Protein AF-A0A6L3X303-F1 (afdb_monomer)

Radius of gyration: 15.27 Å; Cα contacts (8 Å, |Δi|>4): 309; chains: 1; bounding box: 36×30×37 Å

Organism: NCBI:txid158836

Sequence (156 aa):
VLGAGEGWAKSILFNSRVRDEFETFFHRPQTLALGVCNGCQMMSNLRELIPGSEAWPRFVRNQSDRFEARFSLVEVTQSPSLLLQGMVGSQMPIAVSHGEGQVEVRDAAHLAQLESKGLVALRFVDNFGKVTETYPANPNGSANGITAVTSESGRV

Secondary structure (DSSP, 8-state):
--STTHHHHHHHHTSHHHHHHHHHHHHSTT------THHHHHHHHTGGGSTT-TTPPEEE--TTSS-EEEEEEEEEPP-S-GGGTTTTT-EEEEEEEESS-EEE-SSHHHHHHHHHTT-EEEEEB-TTS-B--STTTSSS--GGGEEEE--TTS--

InterPro domains:
  IPR029062 Class I glutamine amidotransferase-like [G3DSA:3.40.50.880] (1-156)
  IPR029062 Class I glutamine amidotransferase-like [SSF52317] (1-156)

Foldseek 3Di:
DCFQLQVVLVVQVVDVVSVVVLLVQQPPPQAADDADASRLQNVLSNLVSHAQCPLAFHFAFFPVQDWDFDFAKKAFDDALAPVCPPRHGDIDTDTDTGGGQATDDPDPVSVVVQVVLRFQTMFQDDPVRHGDLDPPNLPRSHPSRGRDGAGSNNRD

Mean predicted aligned error: 2.28 Å

pLDDT: mean 97.67, std 4.32, range [53.12, 98.94]

Solvent-accessible surface area (backbone atoms only — not comparable to full-atom values): 8303 Å² total; per-residue (Å²): 131,85,53,74,24,40,64,61,26,48,56,34,64,75,32,63,75,54,30,52,52,50,30,53,49,54,67,41,95,81,54,72,56,86,54,62,73,59,41,33,32,17,49,49,65,39,32,93,44,36,75,55,29,86,60,63,50,46,53,36,66,12,72,76,79,45,72,42,79,45,78,33,38,30,34,31,40,72,43,53,35,62,90,51,65,94,41,58,75,43,72,52,72,43,86,41,77,47,44,48,59,10,50,44,62,95,45,72,67,47,47,51,49,28,56,73,68,33,27,48,34,30,27,18,16,36,98,86,73,43,74,26,55,54,76,69,39,17,69,24,54,12,65,85,8,43,76,37,68,34,19,70,83,6,42,60

Structure (mmCIF, N/CA/C/O backbone):
data_AF-A0A6L3X303-F1
#
_entry.id   AF-A0A6L3X303-F1
#
loop_
_atom_site.group_PDB
_atom_site.id
_atom_site.type_symbol
_atom_site.label_atom_id
_atom_site.label_alt_id
_atom_site.label_comp_id
_atom_site.label_asym_id
_atom_site.label_entity_id
_atom_site.label_seq_id
_atom_site.pdbx_PDB_ins_code
_atom_site.Cartn_x
_atom_site.Cartn_y
_atom_site.Cartn_z
_atom_site.occupancy
_atom_site.B_iso_or_equiv
_atom_site.auth_seq_id
_atom_site.auth_comp_id
_atom_site.auth_asym_id
_atom_site.auth_atom_id
_atom_site.pdbx_PDB_model_num
ATOM 1 N N . VAL A 1 1 ? 21.715 4.803 6.802 1.00 53.12 1 VAL A N 1
ATOM 2 C CA . VAL A 1 1 ? 21.079 3.886 5.822 1.00 53.12 1 VAL A CA 1
ATOM 3 C C . VAL A 1 1 ? 20.329 4.747 4.813 1.00 53.12 1 VAL A C 1
ATOM 5 O O . VAL A 1 1 ? 19.823 5.780 5.225 1.00 53.12 1 VAL A O 1
ATOM 8 N N . LEU A 1 2 ? 20.313 4.392 3.525 1.00 78.19 2 LEU A N 1
ATOM 9 C CA . LEU A 1 2 ? 19.780 5.217 2.420 1.00 78.19 2 LEU A CA 1
ATOM 10 C C . LEU A 1 2 ? 18.234 5.202 2.308 1.00 78.19 2 LEU A C 1
ATOM 12 O O . LEU A 1 2 ? 17.714 5.323 1.208 1.00 78.19 2 LEU A O 1
ATOM 16 N N . GLY A 1 3 ? 17.511 5.013 3.417 1.00 82.00 3 GLY A N 1
ATOM 17 C CA . GLY A 1 3 ? 16.073 4.707 3.430 1.00 82.00 3 GLY A CA 1
ATOM 18 C C . GLY A 1 3 ? 15.786 3.204 3.319 1.00 82.00 3 GLY A C 1
ATOM 19 O O . GLY A 1 3 ? 16.518 2.456 2.658 1.00 82.00 3 GLY A O 1
ATOM 20 N N . ALA A 1 4 ? 14.757 2.729 4.016 1.00 86.44 4 ALA A N 1
ATOM 21 C CA . ALA A 1 4 ? 14.388 1.323 4.041 1.00 86.44 4 ALA A CA 1
ATOM 22 C C . ALA A 1 4 ? 13.829 0.873 2.679 1.00 86.44 4 ALA A C 1
ATOM 24 O O . ALA A 1 4 ? 13.025 1.552 2.048 1.00 86.44 4 ALA A O 1
ATOM 25 N N . GLY A 1 5 ? 14.317 -0.265 2.178 1.00 93.19 5 GLY A N 1
ATOM 26 C CA . GLY A 1 5 ? 13.945 -0.804 0.863 1.00 93.19 5 GLY A CA 1
ATOM 27 C C . GLY A 1 5 ? 14.607 -0.098 -0.331 1.00 93.19 5 GLY A C 1
ATOM 28 O O . GLY A 1 5 ? 14.764 -0.724 -1.376 1.00 93.19 5 GLY A O 1
ATOM 29 N N . GLU A 1 6 ? 15.083 1.145 -0.183 1.00 92.75 6 GLU A N 1
ATOM 30 C CA . GLU A 1 6 ? 15.666 1.915 -1.293 1.00 92.75 6 GLU A CA 1
ATOM 31 C C . GLU A 1 6 ? 16.930 1.273 -1.870 1.00 92.75 6 GLU A C 1
ATOM 33 O O . GLU A 1 6 ? 17.069 1.178 -3.085 1.00 92.75 6 GLU A O 1
ATOM 38 N N . GLY A 1 7 ? 17.855 0.815 -1.020 1.00 95.06 7 GLY A N 1
ATOM 39 C CA . GLY A 1 7 ? 19.091 0.175 -1.486 1.00 95.06 7 GLY A CA 1
ATOM 40 C C . GLY A 1 7 ? 18.833 -1.119 -2.266 1.00 95.06 7 GLY A C 1
ATOM 41 O O . GLY A 1 7 ? 19.526 -1.397 -3.241 1.00 95.06 7 GLY A O 1
ATOM 42 N N . TRP A 1 8 ? 17.807 -1.876 -1.868 1.00 97.44 8 TRP A N 1
ATOM 43 C CA . TRP A 1 8 ? 17.388 -3.095 -2.561 1.00 97.44 8 TRP A CA 1
ATOM 44 C C . TRP A 1 8 ? 16.700 -2.766 -3.891 1.00 97.44 8 TRP A C 1
ATOM 46 O O . TRP A 1 8 ? 17.072 -3.309 -4.926 1.00 97.44 8 TRP A O 1
ATOM 56 N N . ALA A 1 9 ? 15.759 -1.823 -3.903 1.00 97.06 9 ALA A N 1
ATOM 57 C CA . ALA A 1 9 ? 15.100 -1.410 -5.139 1.00 97.06 9 ALA A CA 1
ATOM 58 C C . ALA A 1 9 ? 16.100 -0.817 -6.144 1.00 97.06 9 ALA A C 1
ATOM 60 O O . ALA A 1 9 ? 16.141 -1.220 -7.301 1.00 97.06 9 ALA A O 1
ATOM 61 N N . LYS A 1 10 ? 16.977 0.090 -5.702 1.00 96.25 10 LYS A N 1
ATOM 62 C CA . LYS A 1 10 ? 17.968 0.734 -6.574 1.00 96.25 10 LYS A CA 1
ATOM 63 C C . LYS A 1 10 ? 19.001 -0.250 -7.120 1.00 96.25 10 LYS A C 1
ATOM 65 O O . LYS A 1 10 ? 19.444 -0.067 -8.248 1.00 96.25 10 LYS A O 1
ATOM 70 N N . SER A 1 11 ? 19.369 -1.300 -6.379 1.00 97.75 11 SER A N 1
ATOM 71 C CA . SER A 1 11 ? 20.274 -2.327 -6.915 1.00 97.75 11 SER A CA 1
ATOM 72 C C . SER A 1 11 ? 19.633 -3.136 -8.047 1.00 97.75 11 SER A C 1
ATOM 74 O O . SER A 1 11 ? 20.330 -3.480 -9.001 1.00 97.75 11 SER A O 1
ATOM 76 N N . ILE A 1 12 ? 18.315 -3.367 -7.986 1.00 98.12 12 ILE A N 1
ATOM 77 C CA . ILE A 1 12 ? 17.526 -3.934 -9.091 1.00 98.12 12 ILE A CA 1
ATOM 78 C C . ILE A 1 12 ? 17.490 -2.945 -10.260 1.00 98.12 12 ILE A C 1
ATOM 80 O O . ILE A 1 12 ? 17.896 -3.297 -11.362 1.00 98.12 12 ILE A O 1
ATOM 84 N N . LEU A 1 13 ? 17.081 -1.696 -10.017 1.00 97.31 13 LEU A N 1
ATOM 85 C CA . LEU A 1 13 ? 16.902 -0.682 -11.065 1.00 97.31 13 LEU A CA 1
ATOM 86 C C . LEU A 1 13 ? 18.197 -0.337 -11.813 1.00 97.31 13 LEU A C 1
ATOM 88 O O . LEU A 1 13 ? 18.166 -0.085 -13.016 1.00 97.31 13 LEU A O 1
ATOM 92 N N . PHE A 1 14 ? 19.337 -0.320 -11.118 1.00 98.00 14 PHE A N 1
ATOM 93 C CA . PHE A 1 14 ? 20.635 0.033 -11.702 1.00 98.00 14 PHE A CA 1
ATOM 94 C C . PHE A 1 14 ? 21.363 -1.150 -12.349 1.00 98.00 14 PHE A C 1
ATOM 96 O O . PHE A 1 14 ? 22.415 -0.959 -12.960 1.0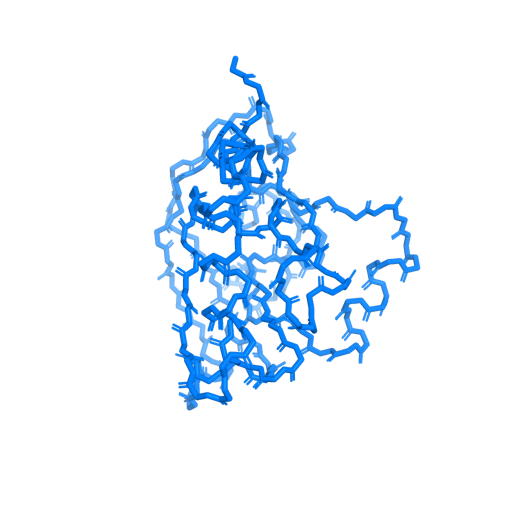0 98.00 14 PHE A O 1
ATOM 103 N N . ASN A 1 15 ? 20.815 -2.363 -12.260 1.00 98.50 15 ASN A N 1
ATOM 104 C CA . ASN A 1 15 ? 21.296 -3.516 -13.008 1.00 98.50 15 ASN A CA 1
ATOM 105 C C . ASN A 1 15 ? 20.285 -3.858 -14.104 1.00 98.50 15 ASN A C 1
ATOM 107 O O . ASN A 1 15 ? 19.284 -4.507 -13.823 1.00 98.50 15 ASN A O 1
ATOM 111 N N . SER A 1 16 ? 20.554 -3.454 -15.350 1.00 98.19 16 SER A N 1
ATOM 112 C CA . SER A 1 16 ? 19.603 -3.610 -16.464 1.00 98.19 16 SER A CA 1
ATOM 113 C C . SER A 1 16 ? 19.076 -5.038 -16.613 1.00 98.19 16 SER A C 1
ATOM 115 O O . SER A 1 16 ? 17.874 -5.234 -16.712 1.00 98.19 16 SER A O 1
ATOM 117 N N . ARG A 1 17 ? 19.945 -6.052 -16.512 1.00 98.69 17 ARG A N 1
ATOM 118 C CA . ARG A 1 17 ? 19.527 -7.458 -16.607 1.00 98.69 17 ARG A CA 1
ATOM 119 C C . ARG A 1 17 ? 18.512 -7.841 -15.528 1.00 98.69 17 ARG A C 1
ATOM 121 O O . ARG A 1 17 ? 17.564 -8.558 -15.819 1.00 98.69 17 ARG A O 1
ATOM 128 N N . VAL A 1 18 ? 18.733 -7.406 -14.288 1.00 98.62 18 VAL A N 1
ATOM 129 C CA . VAL A 1 18 ? 17.832 -7.723 -13.168 1.00 98.62 18 VAL A CA 1
ATOM 130 C C . VAL A 1 18 ? 16.564 -6.878 -13.253 1.00 98.62 18 VAL A C 1
ATOM 132 O O . VAL A 1 18 ? 15.474 -7.405 -13.065 1.00 98.62 18 VAL A O 1
ATOM 135 N N . ARG A 1 19 ? 16.679 -5.593 -13.596 1.00 98.62 19 ARG A N 1
ATOM 136 C CA . ARG A 1 19 ? 15.534 -4.720 -13.867 1.00 98.62 19 ARG A CA 1
ATOM 137 C C . ARG A 1 19 ? 14.582 -5.354 -14.886 1.00 98.62 19 ARG A C 1
ATOM 139 O O . ARG A 1 19 ? 13.400 -5.494 -14.580 1.00 98.62 19 ARG A O 1
ATOM 146 N N . ASP A 1 20 ? 15.100 -5.779 -16.037 1.00 98.69 20 ASP A N 1
ATOM 147 C CA . ASP A 1 20 ? 14.309 -6.368 -17.124 1.00 98.69 20 ASP A CA 1
ATOM 148 C C . ASP A 1 20 ? 13.615 -7.669 -16.682 1.00 98.69 20 ASP A C 1
ATOM 150 O O . ASP A 1 20 ? 12.488 -7.954 -17.090 1.00 98.69 20 ASP A O 1
ATOM 154 N N . GLU A 1 21 ? 14.258 -8.457 -15.813 1.00 98.81 21 GLU A N 1
ATOM 155 C CA . GLU A 1 21 ? 13.688 -9.683 -15.246 1.00 98.81 21 GLU A CA 1
ATOM 156 C C . GLU A 1 21 ? 12.478 -9.386 -14.343 1.00 98.81 21 GLU A C 1
ATOM 158 O O . GLU A 1 21 ? 11.432 -10.030 -14.478 1.00 98.81 21 GLU A O 1
ATOM 163 N N . PHE A 1 22 ? 12.580 -8.375 -13.472 1.00 98.75 22 PHE A N 1
ATOM 164 C CA . PHE A 1 22 ? 11.470 -7.937 -12.618 1.00 98.75 22 PHE A CA 1
ATOM 165 C C . PHE A 1 22 ? 10.334 -7.305 -13.430 1.00 98.75 22 PHE A C 1
ATOM 167 O O . PHE A 1 22 ? 9.175 -7.670 -13.232 1.00 98.75 22 PHE A O 1
ATOM 174 N N . GLU A 1 23 ? 10.647 -6.413 -14.372 1.00 98.69 23 GLU A N 1
ATOM 175 C CA . GLU A 1 23 ? 9.654 -5.794 -15.262 1.00 98.69 23 GLU A CA 1
ATOM 176 C C . GLU A 1 23 ? 8.898 -6.869 -16.058 1.00 98.69 23 GLU A C 1
ATOM 178 O O . GLU A 1 23 ? 7.668 -6.938 -16.024 1.00 98.69 23 GLU A O 1
ATOM 183 N N . THR A 1 24 ? 9.621 -7.820 -16.659 1.00 98.81 24 THR A N 1
ATOM 184 C CA . THR A 1 24 ? 9.013 -8.964 -17.355 1.00 98.81 24 THR A CA 1
ATOM 185 C C . THR A 1 24 ? 8.113 -9.777 -16.423 1.00 98.81 24 THR A C 1
ATOM 187 O O . THR A 1 24 ? 7.014 -10.181 -16.812 1.00 98.81 24 THR A O 1
ATOM 190 N N . PHE A 1 25 ? 8.541 -10.025 -15.181 1.00 98.81 25 PHE A N 1
ATOM 191 C CA . PHE A 1 25 ? 7.743 -10.762 -14.206 1.00 98.81 25 PHE A CA 1
ATOM 192 C C . PHE A 1 25 ? 6.423 -10.052 -13.869 1.00 98.81 25 PHE A C 1
ATOM 194 O O . PHE A 1 25 ? 5.375 -10.704 -13.885 1.00 98.81 25 PHE A O 1
ATOM 201 N N . PHE A 1 26 ? 6.443 -8.744 -13.602 1.00 98.69 26 PHE A N 1
ATOM 202 C CA . PHE A 1 26 ? 5.239 -7.979 -13.252 1.00 98.69 26 PHE A CA 1
ATOM 203 C C . PHE A 1 26 ? 4.284 -7.791 -14.442 1.00 98.69 26 PHE A C 1
ATOM 205 O O . PHE A 1 26 ? 3.062 -7.778 -14.265 1.00 98.69 26 PHE A O 1
ATOM 212 N N . HIS A 1 27 ? 4.819 -7.724 -15.664 1.00 98.62 27 HIS A N 1
ATOM 213 C CA . HIS A 1 27 ? 4.026 -7.579 -16.888 1.00 98.62 27 HIS A CA 1
ATOM 214 C C . HIS A 1 27 ? 3.383 -8.886 -17.382 1.00 98.62 27 HIS A C 1
ATOM 216 O O . HIS A 1 27 ? 2.472 -8.846 -18.213 1.00 98.62 27 HIS A O 1
ATOM 222 N N . ARG A 1 28 ? 3.792 -10.057 -16.874 1.00 98.69 28 ARG A N 1
ATOM 223 C CA . ARG A 1 28 ? 3.109 -11.325 -17.187 1.00 98.69 28 ARG A CA 1
ATOM 224 C C . ARG A 1 28 ? 1.653 -11.278 -16.704 1.00 98.69 28 ARG A C 1
ATOM 226 O O . ARG A 1 28 ? 1.396 -10.773 -15.618 1.00 98.69 28 ARG A O 1
ATOM 233 N N . PRO A 1 29 ? 0.692 -11.860 -17.443 1.00 97.44 29 PRO A N 1
ATOM 234 C CA . PRO A 1 29 ? -0.737 -11.639 -17.193 1.00 97.44 29 PRO A CA 1
ATOM 235 C C . PRO A 1 29 ? -1.294 -12.325 -15.935 1.00 97.44 29 PRO A C 1
ATOM 237 O O . PRO A 1 29 ? -2.383 -11.977 -15.497 1.00 97.44 29 PRO A O 1
ATOM 240 N N . GLN A 1 30 ? -0.587 -13.313 -15.377 1.00 97.62 30 GLN A N 1
ATOM 241 C CA . GLN A 1 30 ? -1.097 -14.189 -14.306 1.00 97.62 30 GLN A CA 1
ATOM 242 C C . GLN A 1 30 ? -0.123 -14.349 -13.129 1.00 97.62 30 GLN A C 1
ATOM 244 O O . GLN A 1 30 ? -0.324 -15.195 -12.261 1.00 97.62 30 GLN A O 1
ATOM 249 N N . THR A 1 31 ? 0.972 -13.588 -13.105 1.00 98.62 31 THR A N 1
ATOM 250 C CA . THR A 1 31 ? 1.883 -13.578 -11.955 1.00 98.62 31 THR A CA 1
ATOM 251 C C . THR A 1 31 ? 1.229 -12.873 -10.777 1.00 98.62 31 THR A C 1
ATOM 253 O O . THR A 1 31 ? 0.506 -11.895 -10.971 1.00 98.62 31 THR A O 1
ATOM 256 N N . LEU A 1 32 ? 1.505 -13.385 -9.577 1.00 98.75 32 LEU A N 1
ATOM 257 C CA . LEU A 1 32 ? 1.134 -12.784 -8.300 1.00 98.75 32 LEU A CA 1
ATOM 258 C C . LEU A 1 32 ? 2.403 -12.405 -7.536 1.00 98.75 32 LEU A C 1
ATOM 260 O O . LEU A 1 32 ? 3.397 -13.135 -7.595 1.00 98.75 32 LEU A O 1
ATOM 264 N N . ALA A 1 33 ? 2.360 -11.295 -6.806 1.00 98.75 33 ALA A N 1
ATOM 265 C CA . ALA A 1 33 ? 3.443 -10.865 -5.930 1.00 98.75 33 ALA A CA 1
ATOM 266 C C . ALA A 1 33 ? 2.902 -10.296 -4.618 1.00 98.75 33 ALA A C 1
ATOM 268 O O . ALA A 1 33 ? 1.771 -9.832 -4.550 1.00 98.75 33 ALA A O 1
ATOM 269 N N . LEU A 1 34 ? 3.731 -10.342 -3.577 1.00 98.81 34 LEU A N 1
ATOM 270 C CA . LEU A 1 34 ? 3.423 -9.793 -2.262 1.00 98.81 34 LEU A CA 1
ATOM 271 C C . LEU A 1 34 ? 4.686 -9.173 -1.663 1.00 98.81 34 LEU A C 1
ATOM 273 O O . LEU A 1 34 ? 5.704 -9.849 -1.511 1.00 98.81 34 LEU A O 1
ATOM 277 N N . GLY A 1 35 ? 4.599 -7.903 -1.274 1.00 98.38 35 GLY A N 1
ATOM 278 C CA . GLY A 1 35 ? 5.633 -7.209 -0.513 1.00 98.38 35 GLY A CA 1
ATOM 279 C C . GLY A 1 35 ? 5.203 -7.020 0.937 1.00 98.38 35 GLY A C 1
ATOM 280 O O . GLY A 1 35 ? 4.210 -6.353 1.200 1.00 98.38 35 GLY A O 1
ATOM 281 N N . VAL A 1 36 ? 5.964 -7.557 1.895 1.00 98.25 36 VAL A N 1
ATOM 282 C CA . VAL A 1 36 ? 5.683 -7.400 3.336 1.00 98.25 36 VAL A CA 1
ATOM 283 C C . VAL A 1 36 ? 6.794 -6.599 4.005 1.00 98.25 36 VAL A C 1
ATOM 285 O O . VAL A 1 36 ? 7.971 -6.908 3.823 1.00 98.25 36 VAL A O 1
ATOM 288 N N . CYS A 1 37 ? 6.431 -5.582 4.796 1.00 95.75 37 CYS A N 1
ATOM 289 C CA . CYS A 1 37 ? 7.362 -4.719 5.534 1.00 95.75 37 CYS A CA 1
ATOM 290 C C . CYS A 1 37 ? 8.483 -4.166 4.629 1.00 95.75 37 CYS A C 1
ATOM 292 O O . CYS A 1 37 ? 8.215 -3.316 3.781 1.00 95.75 37 CYS A O 1
ATOM 294 N N . ASN A 1 38 ? 9.714 -4.680 4.725 1.00 96.56 38 ASN A N 1
ATOM 295 C CA . ASN A 1 38 ? 10.809 -4.240 3.859 1.00 96.56 38 ASN A CA 1
ATOM 296 C C . ASN A 1 38 ? 10.596 -4.578 2.376 1.00 96.56 38 ASN A C 1
ATOM 298 O O . ASN A 1 38 ? 11.000 -3.807 1.509 1.00 96.56 38 ASN A O 1
ATOM 302 N N . GLY A 1 39 ? 9.887 -5.672 2.081 1.00 97.56 39 GLY A N 1
ATOM 303 C CA . GLY A 1 39 ? 9.452 -5.993 0.722 1.00 97.56 39 GLY A CA 1
ATOM 304 C C . GLY A 1 39 ? 8.427 -4.992 0.184 1.00 97.56 39 GLY A C 1
ATOM 305 O O . GLY A 1 39 ? 8.514 -4.610 -0.977 1.00 97.56 39 GLY A O 1
ATOM 306 N N . CYS A 1 40 ? 7.514 -4.499 1.030 1.00 97.38 40 CYS A N 1
ATOM 307 C CA . CYS A 1 40 ? 6.563 -3.443 0.657 1.00 97.38 40 CYS A CA 1
ATOM 308 C C . CYS A 1 40 ? 7.305 -2.142 0.310 1.00 97.38 40 CYS A C 1
ATOM 310 O O . CYS A 1 40 ? 7.099 -1.559 -0.752 1.00 97.38 40 CYS A O 1
ATOM 312 N N . GLN A 1 41 ? 8.257 -1.744 1.159 1.00 97.50 41 GLN A N 1
ATOM 313 C CA . GLN A 1 41 ? 9.103 -0.571 0.923 1.00 97.50 41 GLN A CA 1
ATOM 314 C C . GLN A 1 41 ? 9.910 -0.707 -0.375 1.00 97.50 41 GLN A C 1
ATOM 316 O O . GLN A 1 41 ? 9.931 0.212 -1.193 1.00 97.50 41 GLN A O 1
ATOM 321 N N . MET A 1 42 ? 10.542 -1.860 -0.605 1.00 98.38 42 MET A N 1
ATOM 322 C CA . MET A 1 42 ? 11.277 -2.133 -1.840 1.00 98.38 42 MET A CA 1
ATOM 323 C C . MET A 1 42 ? 10.361 -2.039 -3.068 1.00 98.38 42 MET A C 1
ATOM 325 O O . MET A 1 42 ? 10.678 -1.302 -3.998 1.00 98.38 42 MET A O 1
ATOM 329 N N . MET A 1 43 ? 9.193 -2.687 -3.050 1.00 98.38 43 MET A N 1
ATOM 330 C CA . MET A 1 43 ? 8.262 -2.671 -4.183 1.00 98.38 43 MET A CA 1
ATOM 331 C C . MET A 1 43 ? 7.668 -1.283 -4.439 1.00 98.38 43 MET A C 1
ATOM 333 O O . MET A 1 43 ? 7.525 -0.898 -5.595 1.00 98.38 43 MET A O 1
ATOM 337 N N . SER A 1 44 ? 7.421 -0.480 -3.397 1.00 97.38 44 SER A N 1
ATOM 338 C CA . SER A 1 44 ? 7.003 0.922 -3.565 1.00 97.38 44 SER A CA 1
ATOM 339 C C . SER A 1 44 ? 8.046 1.760 -4.321 1.00 97.38 44 SER A C 1
ATOM 341 O O . SER A 1 44 ? 7.697 2.629 -5.119 1.00 97.38 44 SER A O 1
ATOM 343 N N . ASN A 1 45 ? 9.334 1.444 -4.142 1.00 97.44 45 ASN A N 1
ATOM 344 C CA . ASN A 1 45 ? 10.439 2.049 -4.885 1.00 97.44 45 ASN A CA 1
ATOM 345 C C . ASN A 1 45 ? 10.648 1.434 -6.286 1.00 97.44 45 ASN A C 1
ATOM 347 O O . ASN A 1 45 ? 11.358 2.025 -7.093 1.00 97.44 45 ASN A O 1
ATOM 351 N N . LEU A 1 46 ? 10.026 0.290 -6.596 1.00 97.69 46 LEU A N 1
ATOM 352 C CA . LEU A 1 46 ? 10.008 -0.336 -7.927 1.00 97.69 46 LEU A CA 1
ATOM 353 C C . LEU A 1 46 ? 8.741 -0.020 -8.732 1.00 97.69 46 LEU A C 1
ATOM 355 O O . LEU A 1 46 ? 8.518 -0.644 -9.765 1.00 97.69 46 LEU A O 1
ATOM 359 N N . ARG A 1 47 ? 7.910 0.937 -8.299 1.00 95.88 47 ARG A N 1
ATOM 360 C CA . ARG A 1 47 ? 6.630 1.252 -8.960 1.00 95.88 47 ARG A CA 1
ATOM 361 C C . ARG A 1 47 ? 6.738 1.500 -10.475 1.00 95.88 47 ARG A C 1
ATOM 363 O O . ARG A 1 47 ? 5.794 1.236 -11.201 1.00 95.88 47 ARG A O 1
ATOM 370 N N . GLU A 1 48 ? 7.890 1.959 -10.979 1.00 96.56 48 GLU A N 1
ATOM 371 C CA . GLU A 1 48 ? 8.099 2.145 -12.426 1.00 96.56 48 GLU A CA 1
ATOM 372 C C . GLU A 1 48 ? 8.091 0.838 -13.236 1.00 96.56 48 GLU A C 1
ATOM 374 O O . GLU A 1 48 ? 7.878 0.885 -14.440 1.00 96.56 48 GLU A O 1
ATOM 379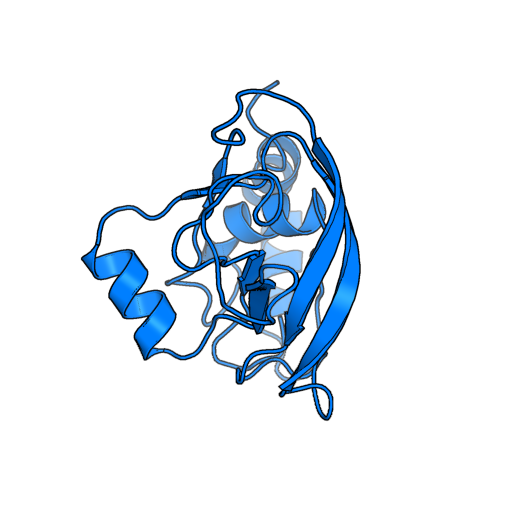 N N . LEU A 1 49 ? 8.288 -0.312 -12.583 1.00 98.19 49 LEU A N 1
ATOM 380 C CA . LEU A 1 49 ? 8.276 -1.642 -13.201 1.00 98.19 49 LEU A CA 1
ATOM 381 C C . LEU A 1 49 ? 6.957 -2.401 -12.971 1.00 98.19 49 LEU A C 1
ATOM 383 O O . LEU A 1 49 ? 6.825 -3.540 -13.417 1.00 98.19 49 LEU A O 1
ATOM 387 N N . ILE A 1 50 ? 6.014 -1.836 -12.205 1.00 98.56 50 ILE A N 1
ATOM 388 C CA . ILE A 1 50 ? 4.804 -2.530 -11.743 1.00 98.56 50 ILE A CA 1
ATOM 389 C C . ILE A 1 50 ? 3.568 -1.867 -12.373 1.00 98.56 50 ILE A C 1
ATOM 391 O O . ILE A 1 50 ? 3.212 -0.753 -11.978 1.00 98.56 50 ILE A O 1
ATOM 395 N N . PRO A 1 51 ? 2.861 -2.538 -13.302 1.00 98.56 51 PRO A N 1
ATOM 396 C CA . PRO A 1 51 ? 1.646 -1.998 -13.910 1.00 98.56 51 PRO A CA 1
ATOM 397 C C . PRO A 1 51 ? 0.554 -1.673 -12.883 1.00 98.56 51 PRO A C 1
ATOM 399 O O . PRO A 1 51 ? 0.259 -2.489 -12.006 1.00 98.56 51 PRO A O 1
ATOM 402 N N . GLY A 1 52 ? -0.094 -0.512 -13.020 1.00 98.25 52 GLY A N 1
ATOM 403 C CA . GLY A 1 52 ? -1.212 -0.122 -12.156 1.00 98.25 52 GLY A CA 1
ATOM 404 C C . GLY A 1 52 ? -0.788 0.297 -10.744 1.00 98.25 52 GLY A C 1
ATOM 405 O O . GLY A 1 52 ? -1.594 0.212 -9.817 1.00 98.25 52 GLY A O 1
ATOM 406 N N . SER A 1 53 ? 0.479 0.682 -10.555 1.00 98.44 53 SER A N 1
ATOM 407 C CA . SER A 1 53 ? 1.041 1.143 -9.275 1.00 98.44 53 SER A CA 1
ATOM 408 C C . SER A 1 53 ? 1.306 2.657 -9.236 1.00 98.44 53 SER A C 1
ATOM 410 O O . SER A 1 53 ? 1.920 3.174 -8.304 1.00 98.44 53 SER A O 1
ATOM 412 N N . GLU A 1 54 ? 0.821 3.416 -10.220 1.00 98.06 54 GLU A N 1
ATOM 413 C CA . GLU A 1 54 ? 1.151 4.836 -10.412 1.00 98.06 54 GLU A CA 1
ATOM 414 C C . GLU A 1 54 ? 0.701 5.717 -9.231 1.00 98.06 54 GLU A C 1
ATOM 416 O O . GLU A 1 54 ? 1.305 6.756 -8.953 1.00 98.06 54 GLU A O 1
ATOM 421 N N . ALA A 1 55 ? -0.355 5.293 -8.528 1.00 97.81 55 ALA A N 1
ATOM 422 C CA . ALA A 1 55 ? -0.895 5.964 -7.345 1.00 97.81 55 ALA A CA 1
ATOM 423 C C . ALA A 1 55 ? -0.292 5.461 -6.019 1.00 97.81 55 ALA A C 1
ATOM 425 O O . ALA A 1 55 ? -0.720 5.897 -4.951 1.00 97.81 55 ALA A O 1
ATOM 426 N N . TRP A 1 56 ? 0.667 4.529 -6.049 1.00 98.50 56 TRP A N 1
ATOM 427 C CA . TRP A 1 56 ? 1.253 4.003 -4.821 1.00 98.50 56 TRP A CA 1
ATOM 428 C C . TRP A 1 56 ? 2.032 5.081 -4.048 1.00 98.50 56 TRP A C 1
ATOM 430 O O . TRP A 1 56 ? 2.764 5.889 -4.644 1.00 98.50 56 TRP A O 1
ATOM 440 N N . PRO A 1 57 ? 1.901 5.093 -2.709 1.00 98.06 57 PRO A N 1
ATOM 441 C CA . PRO A 1 57 ? 2.644 5.996 -1.848 1.00 98.06 57 PRO A CA 1
ATOM 442 C C . PRO A 1 57 ? 4.092 5.533 -1.651 1.00 98.06 57 PRO A C 1
ATOM 444 O O . PRO A 1 57 ? 4.485 4.442 -2.065 1.00 98.06 57 PRO A O 1
ATOM 447 N N . ARG A 1 58 ? 4.883 6.369 -0.976 1.00 97.38 58 ARG A N 1
ATOM 448 C CA . ARG A 1 58 ? 6.150 5.946 -0.365 1.00 97.38 58 ARG A CA 1
ATOM 449 C C . ARG A 1 58 ? 5.908 5.526 1.081 1.00 97.38 58 ARG A C 1
ATOM 451 O O . ARG A 1 58 ? 4.910 5.914 1.684 1.00 97.38 58 ARG A O 1
ATOM 458 N N . PHE A 1 59 ? 6.854 4.779 1.634 1.00 98.12 59 PHE A N 1
ATOM 459 C CA . PHE A 1 59 ? 6.895 4.450 3.054 1.00 98.12 59 PHE A CA 1
ATOM 460 C C . PHE A 1 59 ? 8.115 5.110 3.685 1.00 98.12 59 PHE A C 1
ATOM 462 O O . PHE A 1 59 ? 9.242 4.885 3.244 1.00 98.12 59 PHE A O 1
ATOM 469 N N . VAL A 1 60 ? 7.876 5.955 4.682 1.00 98.00 60 VAL A N 1
ATOM 470 C CA . VAL A 1 60 ? 8.891 6.798 5.319 1.00 98.00 60 VAL A CA 1
ATOM 471 C C . VAL A 1 60 ? 8.863 6.632 6.832 1.00 98.00 60 VAL A C 1
ATOM 473 O O . VAL A 1 60 ? 8.070 5.862 7.380 1.00 98.00 60 VAL A O 1
ATOM 476 N N . ARG A 1 61 ? 9.770 7.340 7.511 1.00 98.19 61 ARG A N 1
ATOM 477 C CA . ARG A 1 61 ? 9.902 7.355 8.969 1.00 98.19 61 ARG A CA 1
ATOM 478 C C . ARG A 1 61 ? 8.540 7.495 9.651 1.00 98.19 61 ARG A C 1
ATOM 480 O O . ARG A 1 61 ? 7.763 8.359 9.279 1.00 98.19 61 ARG A O 1
ATOM 487 N N . ASN A 1 62 ? 8.273 6.659 10.655 1.00 98.62 62 ASN A N 1
ATOM 488 C CA . ASN A 1 62 ? 7.053 6.772 11.456 1.00 98.62 62 ASN A CA 1
ATOM 489 C C . ASN A 1 62 ? 6.932 8.184 12.056 1.00 98.62 62 ASN A C 1
ATOM 491 O O . ASN A 1 62 ? 7.933 8.737 12.516 1.00 98.62 62 ASN A O 1
ATOM 495 N N . GLN A 1 63 ? 5.710 8.709 12.175 1.00 98.31 63 GLN A N 1
ATOM 496 C CA . GLN A 1 63 ? 5.467 10.017 12.797 1.00 98.31 63 GLN A CA 1
ATOM 497 C C . GLN A 1 63 ? 5.964 10.096 14.255 1.00 98.31 63 GLN A C 1
ATOM 499 O O . GLN A 1 63 ? 6.350 11.164 14.722 1.00 98.31 63 GLN A O 1
ATOM 504 N N . SER A 1 64 ? 6.004 8.963 14.969 1.00 97.75 64 SER A N 1
ATOM 505 C CA . SER A 1 64 ? 6.548 8.867 16.332 1.00 97.75 64 SER A CA 1
ATOM 506 C C . SER A 1 64 ? 8.075 9.004 16.411 1.00 97.75 64 SER A C 1
ATOM 508 O O . SER A 1 64 ? 8.626 9.046 17.509 1.00 97.75 64 SER A O 1
ATOM 510 N N . ASP A 1 65 ? 8.772 9.005 15.268 1.00 97.69 65 ASP A N 1
ATOM 511 C CA . ASP A 1 65 ? 10.233 8.926 15.144 1.00 97.69 65 ASP A CA 1
ATOM 512 C C . ASP A 1 65 ? 10.864 7.734 15.906 1.00 97.69 65 ASP A C 1
ATOM 514 O O . ASP A 1 65 ? 12.032 7.716 16.326 1.00 97.69 65 ASP A O 1
ATOM 518 N N . ARG A 1 66 ? 10.073 6.675 16.095 1.00 97.94 66 ARG A N 1
ATOM 519 C CA . ARG A 1 66 ? 10.448 5.460 16.822 1.00 97.94 66 ARG A CA 1
ATOM 520 C C . ARG A 1 66 ? 10.156 4.222 15.988 1.00 97.94 66 ARG A C 1
ATOM 522 O O . ARG A 1 66 ? 9.280 4.205 15.126 1.00 97.94 66 ARG A O 1
ATOM 529 N N . PHE A 1 67 ? 10.916 3.166 16.263 1.00 98.38 67 PHE A N 1
ATOM 530 C CA . PHE A 1 67 ? 10.567 1.830 15.797 1.00 98.38 67 PHE A CA 1
ATOM 531 C C . PHE A 1 67 ? 9.371 1.319 16.601 1.00 98.38 67 PHE A C 1
ATOM 533 O O . PHE A 1 67 ? 9.393 1.379 17.829 1.00 98.38 67 PHE A O 1
ATOM 540 N N . GLU A 1 68 ? 8.360 0.794 15.916 1.00 98.56 68 GLU A N 1
ATOM 541 C CA . GLU A 1 68 ? 7.141 0.280 16.533 1.00 98.56 68 GLU A CA 1
ATOM 542 C C . GLU A 1 68 ? 7.069 -1.235 16.351 1.00 98.56 68 GLU A C 1
ATOM 544 O O . GLU A 1 68 ? 6.950 -1.730 15.231 1.00 98.56 68 GLU A O 1
ATOM 549 N N . ALA A 1 69 ? 7.135 -1.960 17.469 1.00 98.62 69 ALA A N 1
ATOM 550 C CA . ALA A 1 69 ? 6.838 -3.386 17.563 1.00 98.62 69 ALA A CA 1
ATOM 551 C C . ALA A 1 69 ? 5.490 -3.545 18.276 1.00 98.62 69 ALA A C 1
ATOM 553 O O . ALA A 1 69 ? 5.401 -3.342 19.488 1.00 98.62 69 ALA A O 1
ATOM 554 N N . ARG A 1 70 ? 4.427 -3.835 17.526 1.00 98.56 70 ARG A N 1
ATOM 555 C CA . ARG A 1 70 ? 3.042 -3.816 18.010 1.00 98.56 70 ARG A CA 1
ATOM 556 C C . ARG A 1 70 ? 2.264 -5.031 17.529 1.00 98.56 70 ARG A C 1
ATOM 558 O O . ARG A 1 70 ? 2.637 -5.709 16.575 1.00 98.56 70 ARG A O 1
ATOM 565 N N . PHE A 1 71 ? 1.141 -5.256 18.192 1.00 98.69 71 PHE A N 1
ATOM 566 C CA . PHE A 1 71 ? 0.066 -6.102 17.707 1.00 98.69 71 PHE A CA 1
ATOM 567 C C . PHE A 1 71 ? -1.134 -5.185 17.474 1.00 98.69 71 PHE A C 1
ATOM 569 O O . PHE A 1 71 ? -1.839 -4.834 18.418 1.00 98.69 71 PHE A O 1
ATOM 576 N N . SER A 1 72 ? -1.256 -4.676 16.248 1.00 98.75 72 SER A N 1
ATOM 577 C CA . SER A 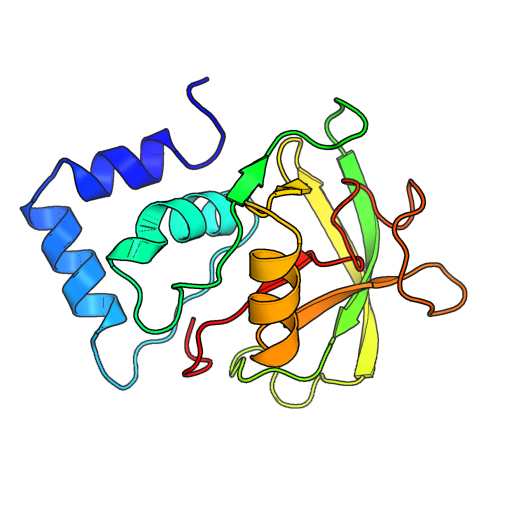1 72 ? -2.182 -3.591 15.901 1.00 98.75 72 SER A CA 1
ATOM 578 C C . SER A 1 72 ? -3.435 -4.142 15.241 1.00 98.75 72 SER A C 1
ATOM 580 O O . SER A 1 72 ? -3.358 -5.109 14.487 1.00 98.75 72 SER A O 1
ATOM 582 N N . LEU A 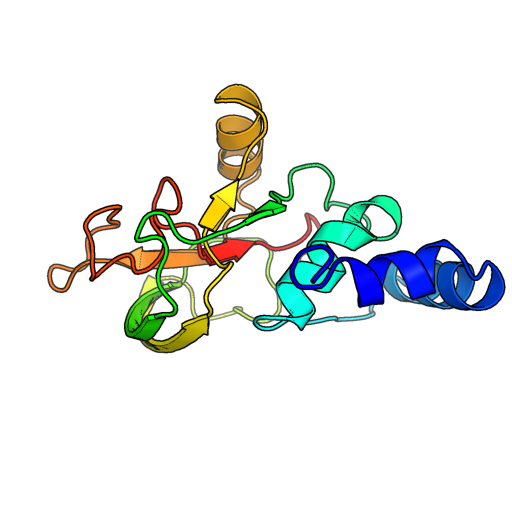1 73 ? -4.582 -3.519 15.504 1.00 98.88 73 LEU A N 1
ATOM 583 C CA . LEU A 1 73 ? -5.850 -3.901 14.896 1.00 98.88 73 LEU A CA 1
ATOM 584 C C . LEU A 1 73 ? -5.968 -3.290 13.496 1.00 98.88 73 LEU A C 1
ATOM 586 O O . LEU A 1 73 ? -5.719 -2.098 13.304 1.00 98.88 73 LEU A O 1
ATOM 590 N N . VAL A 1 74 ? -6.335 -4.116 12.520 1.00 98.94 74 VAL A N 1
ATOM 591 C CA . VAL A 1 74 ? -6.581 -3.680 11.144 1.00 98.94 74 VAL A CA 1
ATOM 592 C C . VAL A 1 74 ? -7.938 -4.163 10.660 1.00 98.94 74 VAL A C 1
ATOM 594 O O . VAL A 1 74 ? -8.438 -5.194 11.116 1.00 98.94 74 VAL A O 1
ATOM 597 N N . GLU A 1 75 ? -8.503 -3.436 9.704 1.00 98.88 75 GLU A N 1
ATOM 598 C CA . GLU A 1 75 ? -9.628 -3.887 8.894 1.00 98.88 75 GLU A CA 1
ATOM 599 C C . GLU A 1 75 ? -9.186 -4.183 7.459 1.00 98.88 75 GLU A C 1
ATOM 601 O O . GLU A 1 75 ? -8.344 -3.480 6.887 1.00 98.88 75 GLU A O 1
ATOM 606 N N . VAL A 1 76 ? -9.773 -5.226 6.872 1.00 98.94 76 VAL A N 1
ATOM 607 C CA . VAL A 1 76 ? -9.633 -5.523 5.446 1.00 98.94 76 VAL A CA 1
ATOM 608 C C . VAL A 1 76 ? -10.658 -4.714 4.666 1.00 98.94 76 VAL A C 1
ATOM 610 O O . VAL A 1 76 ? -11.864 -4.877 4.847 1.00 98.94 76 VAL A O 1
ATOM 613 N N . THR A 1 77 ? -10.177 -3.860 3.770 1.00 98.81 77 THR A N 1
ATOM 614 C CA . THR A 1 77 ? -11.013 -2.951 2.973 1.00 98.81 77 THR A CA 1
ATOM 615 C C . THR A 1 77 ? -11.219 -3.470 1.554 1.00 98.81 77 THR A C 1
ATOM 617 O O . THR A 1 77 ? -10.426 -4.262 1.040 1.00 98.81 77 THR A O 1
ATOM 620 N N . GLN A 1 78 ? -12.315 -3.051 0.918 1.00 98.75 78 GLN A N 1
ATOM 621 C CA . GLN A 1 78 ? -12.61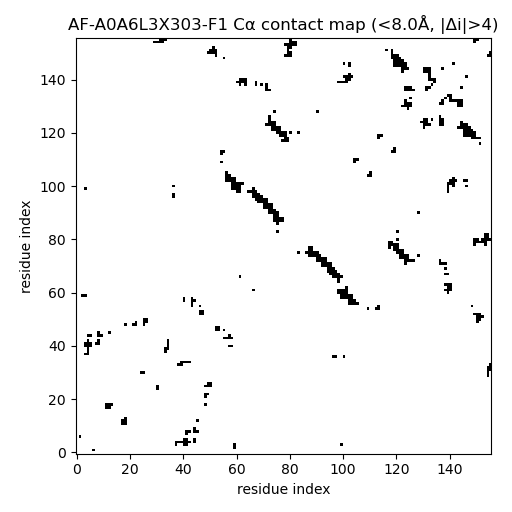7 -3.444 -0.455 1.00 98.75 78 GLN A CA 1
ATOM 622 C C . GLN A 1 78 ? -11.549 -2.893 -1.408 1.00 98.75 78 GLN A C 1
ATOM 624 O O . GLN A 1 78 ? -11.353 -1.685 -1.484 1.00 98.75 78 GLN A O 1
ATOM 629 N N . SER A 1 79 ? -10.907 -3.783 -2.164 1.00 98.81 79 SER A N 1
ATOM 630 C CA . SER A 1 79 ? -9.910 -3.442 -3.183 1.00 98.81 79 SER A CA 1
ATOM 631 C C . SER A 1 79 ? -9.841 -4.533 -4.259 1.00 98.81 79 SER A C 1
ATOM 633 O O . SER A 1 79 ? -10.455 -5.592 -4.086 1.00 98.81 79 SER A O 1
ATOM 635 N N . PRO A 1 80 ? -9.094 -4.323 -5.358 1.00 98.69 80 PRO A N 1
ATOM 636 C CA . PRO A 1 80 ? -8.820 -5.372 -6.339 1.00 98.69 80 PRO A CA 1
ATOM 637 C C . PRO A 1 80 ? -8.001 -6.562 -5.813 1.00 98.69 80 PRO A C 1
ATOM 639 O O . PRO A 1 80 ? -7.900 -7.561 -6.518 1.00 98.69 80 PRO A O 1
ATOM 642 N N . SER A 1 81 ? -7.396 -6.477 -4.619 1.00 98.81 81 SER A N 1
ATOM 643 C CA . SER A 1 81 ? -6.384 -7.435 -4.155 1.00 98.81 81 SER A CA 1
ATOM 644 C C . SER A 1 81 ? -6.887 -8.879 -4.177 1.00 98.81 81 SER A C 1
ATOM 646 O O . SER A 1 81 ? -7.755 -9.274 -3.395 1.00 98.81 81 SER A O 1
ATOM 648 N N . LEU A 1 82 ? -6.279 -9.700 -5.033 1.00 98.69 82 LEU A N 1
ATOM 649 C CA . LEU A 1 82 ? -6.616 -11.118 -5.158 1.00 98.69 82 LEU A CA 1
ATOM 650 C C . LEU A 1 82 ? -6.197 -11.918 -3.918 1.00 98.69 82 LEU A C 1
ATOM 652 O O . LEU A 1 82 ? -6.806 -12.939 -3.609 1.00 98.69 82 LEU A O 1
ATOM 656 N N . LEU A 1 83 ? -5.183 -11.443 -3.188 1.00 98.75 83 LEU A N 1
ATOM 657 C CA . LEU A 1 83 ? -4.667 -12.088 -1.976 1.00 98.75 83 LEU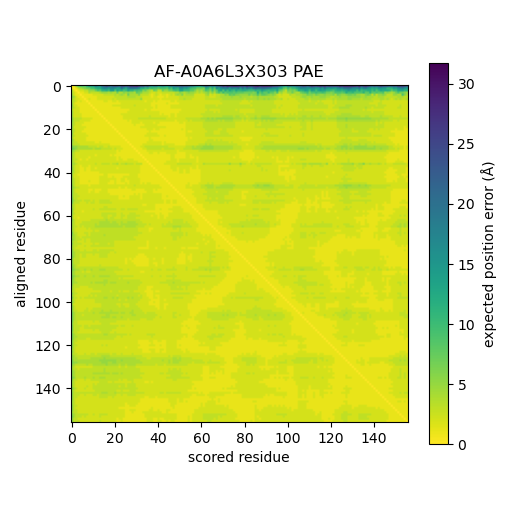 A CA 1
ATOM 658 C C . LEU A 1 83 ? -5.588 -11.916 -0.760 1.00 98.75 83 LEU A C 1
ATOM 660 O O . LEU A 1 83 ? -5.451 -12.654 0.210 1.00 98.75 83 LEU A O 1
ATOM 664 N N . LEU A 1 84 ? -6.516 -10.956 -0.811 1.00 98.75 84 LEU A N 1
ATOM 665 C CA . LEU A 1 84 ? -7.468 -10.650 0.263 1.00 98.75 84 LEU A CA 1
ATOM 666 C C . LEU A 1 84 ? -8.912 -11.012 -0.119 1.00 98.75 84 LEU A C 1
ATOM 668 O O . LEU A 1 84 ? -9.874 -10.552 0.506 1.00 98.75 84 LEU A O 1
ATOM 672 N N . GLN A 1 85 ? -9.078 -11.842 -1.152 1.00 98.38 85 GLN A N 1
ATOM 673 C CA . GLN A 1 85 ? -10.383 -12.321 -1.588 1.00 98.38 85 GLN A CA 1
ATOM 674 C C . GLN A 1 85 ? -11.111 -13.023 -0.431 1.00 98.38 85 GLN A C 1
ATOM 676 O O . GLN A 1 85 ? -10.531 -13.814 0.309 1.00 98.38 85 GLN A O 1
ATOM 681 N N . GLY A 1 86 ? -12.392 -12.689 -0.251 1.00 98.50 86 GLY A N 1
ATOM 682 C CA . GLY A 1 86 ? -13.230 -13.266 0.804 1.00 98.50 86 GLY A CA 1
ATOM 683 C C . GLY A 1 86 ? -12.971 -12.721 2.213 1.00 98.50 86 GLY A C 1
ATOM 684 O O . GLY A 1 86 ? -13.679 -13.110 3.135 1.00 98.50 86 GLY A O 1
ATOM 685 N N . MET A 1 87 ? -12.006 -11.811 2.394 1.00 98.88 87 MET A N 1
ATOM 686 C CA . MET A 1 87 ? -11.637 -11.281 3.714 1.00 98.88 87 MET A CA 1
ATOM 687 C C . MET A 1 87 ? -12.195 -9.880 3.999 1.00 98.88 87 MET A C 1
ATOM 689 O O . MET A 1 87 ? -12.140 -9.437 5.145 1.00 98.88 87 MET A O 1
ATOM 693 N N . VAL A 1 88 ? -12.722 -9.177 2.991 1.00 98.88 88 VAL A N 1
ATOM 694 C CA . VAL A 1 88 ? -13.239 -7.800 3.117 1.00 98.88 88 VAL A CA 1
ATOM 695 C C . VAL A 1 88 ? -14.250 -7.676 4.262 1.00 98.88 88 VAL A C 1
ATOM 697 O O . VAL A 1 88 ? -15.157 -8.493 4.395 1.00 98.88 88 VAL A O 1
ATOM 700 N N . GLY A 1 89 ? -14.084 -6.638 5.085 1.00 98.62 89 GLY A N 1
ATOM 701 C CA . GLY A 1 89 ? -14.883 -6.376 6.284 1.00 98.62 89 GLY A CA 1
ATOM 702 C C . GLY A 1 89 ? -14.383 -7.087 7.546 1.00 98.62 89 GLY A C 1
ATOM 703 O O . GLY A 1 89 ? -14.856 -6.782 8.638 1.00 98.62 89 GLY A O 1
ATOM 704 N N . SER A 1 90 ? -13.415 -8.002 7.432 1.00 98.81 90 SER A N 1
ATOM 705 C CA . SER A 1 90 ? -12.806 -8.644 8.601 1.00 98.81 90 SER A CA 1
ATOM 706 C C . SER A 1 90 ? -11.971 -7.645 9.397 1.00 98.81 90 SER A C 1
ATOM 708 O O . SER A 1 90 ? -11.217 -6.864 8.815 1.00 98.81 90 SER A O 1
ATOM 710 N N . GLN A 1 91 ? -12.055 -7.724 10.725 1.00 98.81 91 GLN A N 1
ATOM 711 C CA . GLN A 1 91 ? -11.200 -6.979 11.646 1.00 98.81 91 GLN A CA 1
ATOM 712 C C . GLN A 1 91 ? -10.436 -7.950 12.537 1.00 98.81 91 GLN A C 1
ATOM 714 O O . GLN A 1 91 ? -11.026 -8.822 13.176 1.00 98.81 91 GLN A O 1
ATOM 719 N N . MET A 1 92 ? -9.113 -7.826 12.560 1.00 98.75 92 MET A N 1
ATOM 720 C CA . MET A 1 92 ? -8.249 -8.737 13.307 1.00 98.75 92 MET A CA 1
ATOM 721 C C . MET A 1 92 ? -6.893 -8.098 13.595 1.00 98.75 92 MET A C 1
ATOM 723 O O . MET A 1 92 ? -6.432 -7.249 12.827 1.00 98.75 92 MET A O 1
ATOM 727 N N . PRO A 1 93 ? -6.247 -8.457 14.712 1.00 98.62 93 PRO A N 1
ATOM 728 C CA . PRO A 1 93 ? -4.932 -7.930 15.014 1.00 98.62 93 PRO A CA 1
ATOM 729 C C . PRO A 1 93 ? -3.853 -8.589 14.145 1.00 98.62 93 PRO A C 1
ATOM 731 O O . PRO A 1 93 ? -3.909 -9.784 13.851 1.00 98.62 93 PRO A O 1
ATOM 734 N N . ILE A 1 94 ? -2.846 -7.807 13.763 1.00 98.69 94 ILE A N 1
ATOM 735 C CA . ILE A 1 94 ? -1.695 -8.241 12.970 1.00 98.69 94 ILE A CA 1
ATOM 736 C C . ILE A 1 94 ? -0.389 -7.776 13.621 1.00 98.69 94 ILE A C 1
ATOM 738 O O . ILE A 1 94 ? -0.331 -6.751 14.307 1.00 98.69 94 ILE A O 1
ATOM 742 N N . ALA A 1 95 ? 0.680 -8.546 13.420 1.00 98.69 95 ALA A N 1
ATOM 743 C CA . ALA A 1 95 ? 2.012 -8.160 13.860 1.00 98.69 95 ALA A CA 1
ATOM 744 C C . ALA A 1 95 ? 2.521 -6.951 13.058 1.00 98.69 95 ALA A C 1
ATOM 746 O O . ALA A 1 95 ? 2.530 -6.961 11.828 1.00 98.69 95 ALA A O 1
ATOM 747 N N . VAL A 1 96 ? 2.998 -5.935 13.771 1.00 98.75 96 VAL A N 1
ATOM 748 C CA . VAL A 1 96 ? 3.615 -4.725 13.226 1.00 98.75 96 VAL A CA 1
ATOM 749 C C . VAL A 1 96 ? 5.028 -4.614 13.786 1.00 98.75 96 VAL A C 1
ATOM 751 O O . VAL A 1 96 ? 5.233 -4.739 14.991 1.00 98.75 96 VAL A O 1
ATOM 754 N N . SER A 1 97 ? 6.020 -4.404 12.921 1.00 98.31 97 SER A N 1
ATOM 755 C CA . SER A 1 97 ? 7.426 -4.307 13.331 1.00 98.31 97 SER A CA 1
ATOM 756 C C . SER A 1 97 ? 8.226 -3.455 12.341 1.00 98.31 97 SER A C 1
ATOM 758 O O . SER A 1 97 ? 8.887 -3.981 11.445 1.00 98.31 97 SER A O 1
ATOM 760 N N . HIS A 1 98 ? 8.113 -2.127 12.437 1.00 98.38 98 HIS A N 1
ATOM 761 C CA . HIS A 1 98 ? 8.781 -1.206 11.508 1.00 98.38 98 HIS A CA 1
ATOM 762 C C . HIS A 1 98 ? 9.108 0.163 12.127 1.00 98.38 98 HIS A C 1
ATOM 764 O O . HIS A 1 98 ? 8.411 0.664 13.008 1.00 98.38 98 HIS A O 1
ATOM 770 N N . GLY A 1 99 ? 10.153 0.814 11.605 1.00 97.31 99 GLY A N 1
ATOM 771 C CA . GLY A 1 99 ? 10.488 2.218 11.896 1.00 97.31 99 GLY A CA 1
ATOM 772 C C . GLY A 1 99 ? 10.197 3.189 10.748 1.00 97.31 99 GLY A C 1
ATOM 773 O O . GLY A 1 99 ? 10.255 4.398 10.951 1.00 97.31 99 GLY A O 1
ATOM 774 N N . GLU A 1 100 ? 9.900 2.667 9.556 1.00 98.12 100 GLU A N 1
ATOM 775 C CA . GLU A 1 100 ? 9.660 3.440 8.331 1.00 98.12 100 GLU A CA 1
ATOM 776 C C . GLU A 1 100 ? 8.390 2.938 7.622 1.00 98.12 100 GLU A C 1
ATOM 778 O O . GLU A 1 100 ? 8.434 2.448 6.497 1.00 98.12 100 GLU A O 1
ATOM 783 N N . GLY A 1 101 ? 7.262 2.942 8.336 1.00 98.19 101 GLY A N 1
ATOM 784 C CA . GLY A 1 101 ? 5.980 2.443 7.830 1.00 98.19 101 GLY A CA 1
ATOM 785 C C . GLY A 1 101 ? 4.950 3.527 7.529 1.00 98.19 101 GLY A C 1
ATOM 786 O O . GLY A 1 101 ? 3.832 3.178 7.169 1.00 98.19 101 GLY A O 1
ATOM 787 N N . GLN A 1 102 ? 5.278 4.811 7.700 1.00 98.69 102 GLN A N 1
ATOM 788 C CA . GLN A 1 102 ? 4.322 5.885 7.435 1.00 98.69 102 GLN A CA 1
ATOM 789 C C . GLN A 1 102 ? 4.097 6.032 5.930 1.00 98.69 102 GLN A C 1
ATOM 791 O O . GLN A 1 102 ? 5.052 6.190 5.173 1.00 98.69 102 GLN A O 1
ATOM 796 N N . VAL A 1 103 ? 2.836 6.021 5.509 1.00 98.44 103 VAL A N 1
ATOM 797 C CA . VAL A 1 103 ? 2.412 6.317 4.140 1.00 98.44 103 VAL A CA 1
ATOM 798 C C . VAL A 1 103 ? 2.626 7.800 3.844 1.00 98.44 103 VAL A C 1
ATOM 800 O O . VAL A 1 103 ? 1.970 8.663 4.425 1.00 98.44 103 VAL A O 1
ATOM 803 N N . GLU A 1 104 ? 3.523 8.089 2.904 1.00 98.25 104 GLU A N 1
ATOM 804 C CA . GLU A 1 104 ? 3.790 9.430 2.384 1.00 98.25 104 GLU A CA 1
ATOM 805 C C . GLU A 1 104 ? 3.209 9.573 0.971 1.00 98.25 104 GLU A C 1
ATOM 807 O O . GLU A 1 104 ? 3.558 8.845 0.034 1.00 98.25 104 GLU A O 1
ATOM 812 N N . VAL A 1 105 ? 2.326 10.558 0.813 1.00 98.00 105 VAL A N 1
ATOM 813 C CA . VAL A 1 105 ? 1.781 11.004 -0.472 1.00 98.00 105 VAL A CA 1
ATOM 814 C C . VAL A 1 105 ? 2.393 12.351 -0.861 1.00 98.00 105 VAL A C 1
ATOM 816 O O . VAL A 1 105 ? 2.812 13.115 0.001 1.00 98.00 105 VAL A O 1
ATOM 819 N N . ARG A 1 106 ? 2.430 12.664 -2.163 1.00 97.56 106 ARG A N 1
ATOM 820 C CA . ARG A 1 106 ? 2.986 13.938 -2.656 1.00 97.56 106 ARG A CA 1
ATOM 821 C C . ARG A 1 106 ? 2.176 15.148 -2.189 1.00 97.56 106 ARG A C 1
ATOM 823 O O . ARG A 1 106 ? 2.743 16.179 -1.857 1.00 97.56 106 ARG A O 1
ATOM 830 N N . ASP A 1 107 ? 0.856 15.002 -2.198 1.00 98.12 107 ASP A N 1
ATOM 831 C CA . ASP A 1 107 ? -0.120 16.030 -1.863 1.00 98.12 107 ASP A CA 1
ATOM 832 C C . ASP A 1 107 ? -1.500 15.382 -1.626 1.00 98.12 107 ASP A C 1
ATOM 834 O O . ASP A 1 107 ? -1.678 14.163 -1.753 1.00 98.12 107 ASP A O 1
ATOM 838 N N . ALA A 1 108 ? -2.494 16.204 -1.287 1.00 97.94 108 ALA A N 1
ATOM 839 C CA . ALA A 1 108 ? -3.868 15.754 -1.073 1.00 97.94 108 ALA A CA 1
ATOM 840 C C . ALA A 1 108 ? -4.520 15.169 -2.341 1.00 97.94 108 ALA A C 1
ATOM 842 O O . ALA A 1 108 ? -5.363 14.279 -2.233 1.00 97.94 108 ALA A O 1
ATOM 843 N N . ALA A 1 109 ? -4.126 15.625 -3.536 1.00 98.50 109 ALA A N 1
ATOM 844 C CA . ALA A 1 109 ? -4.658 15.098 -4.791 1.00 98.50 109 ALA A CA 1
ATOM 845 C C . ALA A 1 109 ? -4.160 13.667 -5.042 1.00 98.50 109 ALA A C 1
ATOM 847 O O . ALA A 1 109 ? -4.933 12.816 -5.478 1.00 98.50 109 ALA A O 1
ATOM 848 N N . HIS A 1 110 ? -2.906 13.369 -4.695 1.00 98.56 110 HIS A N 1
ATOM 849 C CA . HIS A 1 110 ? -2.353 12.020 -4.745 1.00 98.56 110 HIS A CA 1
ATOM 850 C C . HIS A 1 110 ? -3.076 11.067 -3.785 1.00 98.56 110 HIS A C 1
ATOM 852 O O . HIS A 1 110 ? -3.427 9.959 -4.187 1.00 98.56 110 HIS A O 1
ATOM 858 N N . LEU A 1 111 ? -3.356 11.500 -2.549 1.00 98.62 111 LEU A N 1
ATOM 859 C CA . LEU A 1 111 ? -4.146 10.702 -1.603 1.00 98.62 111 LEU A CA 1
ATOM 860 C C . LEU A 1 111 ? -5.562 10.448 -2.129 1.00 98.62 111 LEU A C 1
ATOM 862 O O . LEU A 1 111 ? -6.014 9.307 -2.151 1.00 98.62 111 LEU A O 1
ATOM 866 N N . ALA A 1 112 ? -6.243 11.490 -2.611 1.00 98.44 112 ALA A N 1
ATOM 867 C CA . ALA A 1 112 ? -7.581 11.360 -3.179 1.00 98.44 112 ALA A CA 1
ATOM 868 C C . ALA A 1 112 ? -7.605 10.434 -4.407 1.00 98.44 112 ALA A C 1
ATOM 870 O O . ALA A 1 112 ? -8.555 9.674 -4.593 1.00 98.44 112 ALA A O 1
ATOM 871 N N . GLN A 1 113 ? -6.557 10.450 -5.235 1.00 98.38 113 GLN A N 1
ATOM 872 C CA . GLN A 1 113 ? -6.422 9.538 -6.368 1.00 98.38 113 GLN A CA 1
ATOM 873 C C . GLN A 1 113 ? -6.272 8.082 -5.909 1.00 98.38 113 GLN A C 1
ATOM 875 O O . GLN A 1 113 ? -6.965 7.213 -6.432 1.00 98.38 113 GLN A O 1
ATOM 880 N N . LEU A 1 114 ? -5.398 7.814 -4.934 1.00 98.56 114 LEU A N 1
ATOM 881 C CA . LEU A 1 114 ? -5.207 6.473 -4.373 1.00 98.56 114 LEU A CA 1
ATOM 882 C C . LEU A 1 114 ? -6.519 5.915 -3.796 1.00 98.56 114 LEU A C 1
ATOM 884 O O . LEU A 1 114 ? -6.879 4.767 -4.062 1.00 98.56 114 LEU A O 1
ATOM 888 N N . GLU A 1 115 ? -7.241 6.751 -3.051 1.00 98.62 115 GLU A N 1
ATOM 889 C CA . GLU A 1 115 ? -8.524 6.414 -2.433 1.00 98.62 115 GLU A CA 1
ATOM 890 C C . GLU A 1 115 ? -9.632 6.187 -3.469 1.00 98.62 115 GLU A C 1
ATOM 892 O O . GLU A 1 115 ? -10.312 5.164 -3.445 1.00 98.62 115 GLU A O 1
ATOM 897 N N . SER A 1 116 ? -9.794 7.105 -4.427 1.00 98.25 116 SER A N 1
ATOM 898 C CA . SER A 1 116 ? -10.842 7.008 -5.457 1.00 98.25 116 SER A CA 1
ATOM 899 C C . SER A 1 116 ? -10.643 5.839 -6.420 1.00 98.25 116 SER A C 1
ATOM 901 O O . SER A 1 116 ? -11.627 5.294 -6.917 1.00 98.25 116 SER A O 1
ATOM 903 N N . LYS A 1 117 ? -9.395 5.409 -6.651 1.00 98.38 117 LYS A N 1
ATOM 904 C CA . LYS A 1 117 ? -9.099 4.171 -7.385 1.00 98.38 117 LYS A CA 1
ATOM 905 C C . LYS A 1 117 ? -9.414 2.897 -6.586 1.00 98.38 117 LYS A C 1
ATOM 907 O O . LYS A 1 117 ? -9.355 1.812 -7.156 1.00 98.38 117 LYS A O 1
ATOM 912 N N . GLY A 1 118 ? -9.729 2.994 -5.290 1.00 98.62 118 GLY A N 1
ATOM 913 C CA . GLY A 1 118 ? -10.058 1.839 -4.451 1.00 98.62 118 GLY A CA 1
ATOM 914 C C . GLY A 1 118 ? -8.881 0.886 -4.233 1.00 98.62 118 GLY A C 1
ATOM 915 O O . GLY A 1 118 ? -9.077 -0.322 -4.136 1.00 98.62 118 GLY A O 1
ATOM 916 N N . LEU A 1 119 ? -7.648 1.405 -4.205 1.00 98.81 119 LEU A N 1
ATOM 917 C CA . LEU A 1 119 ? -6.437 0.577 -4.116 1.00 98.81 119 LEU A CA 1
ATOM 918 C C . LEU A 1 119 ? -5.988 0.295 -2.679 1.00 98.81 119 LEU A C 1
ATOM 920 O O . LEU A 1 119 ? -5.073 -0.500 -2.481 1.00 98.81 119 LEU A O 1
ATOM 924 N N . VAL A 1 120 ? -6.593 0.936 -1.677 1.00 98.88 120 VAL A N 1
ATOM 925 C CA . VAL A 1 120 ? -6.293 0.678 -0.262 1.00 98.88 120 VAL A CA 1
ATOM 926 C C . VAL A 1 120 ? -6.882 -0.668 0.140 1.00 98.88 120 VAL A C 1
ATOM 928 O O . VAL A 1 120 ? -8.066 -0.905 -0.066 1.00 98.88 120 VAL A O 1
ATOM 931 N N . ALA A 1 121 ? -6.054 -1.540 0.712 1.00 98.88 121 ALA A N 1
ATOM 932 C CA . ALA A 1 121 ? -6.422 -2.918 1.020 1.00 98.88 121 ALA A CA 1
ATOM 933 C C . ALA A 1 121 ? -6.517 -3.201 2.529 1.00 98.88 121 ALA A C 1
ATOM 935 O O . ALA A 1 121 ? -7.380 -3.969 2.952 1.00 98.88 121 ALA A O 1
ATOM 936 N N . LEU A 1 122 ? -5.700 -2.535 3.354 1.00 98.94 122 LEU A N 1
ATOM 937 C CA . LEU A 1 122 ? -5.766 -2.607 4.818 1.00 98.94 122 LEU A CA 1
ATOM 938 C C . LEU A 1 122 ? -5.714 -1.211 5.433 1.00 98.94 122 LEU A C 1
ATOM 940 O O . LEU A 1 122 ? -4.921 -0.367 4.993 1.00 98.94 122 LEU A O 1
ATOM 944 N N . ARG A 1 123 ? -6.486 -1.018 6.506 1.00 98.94 123 ARG A N 1
ATOM 945 C CA . ARG A 1 123 ? -6.423 0.178 7.353 1.00 98.94 123 ARG A CA 1
ATOM 946 C C . ARG A 1 123 ? -6.250 -0.179 8.819 1.00 98.94 123 ARG A C 1
ATOM 948 O O . ARG A 1 123 ? -6.848 -1.141 9.290 1.00 98.94 123 ARG A O 1
ATOM 955 N N . PHE A 1 124 ? -5.479 0.618 9.549 1.00 98.94 124 PHE A N 1
ATOM 956 C CA . PHE A 1 124 ? -5.487 0.604 11.005 1.00 98.94 124 PHE A CA 1
ATOM 957 C C . PHE A 1 124 ? -6.817 1.132 11.534 1.00 98.94 124 PHE A C 1
ATOM 959 O O . PHE A 1 124 ? -7.302 2.184 11.103 1.00 98.94 124 PHE A O 1
ATOM 966 N N . VAL A 1 125 ? -7.363 0.416 12.509 1.00 98.88 125 VAL A N 1
ATOM 967 C CA . VAL A 1 125 ? -8.572 0.806 13.233 1.00 98.88 125 VAL A CA 1
ATOM 968 C C . VAL A 1 125 ? -8.283 0.863 14.727 1.00 98.88 125 VAL A C 1
ATOM 970 O O . VAL A 1 125 ? -7.398 0.175 15.239 1.00 98.88 125 VAL A O 1
ATOM 973 N N . ASP A 1 126 ? -9.018 1.706 15.442 1.00 98.69 126 ASP A N 1
ATOM 974 C CA . ASP A 1 126 ? -9.037 1.663 16.896 1.00 98.69 126 ASP A CA 1
ATOM 975 C C . ASP A 1 126 ? -9.835 0.452 17.408 1.00 98.69 126 ASP A C 1
ATOM 977 O O . ASP A 1 126 ? -10.499 -0.263 16.657 1.00 98.69 126 ASP A O 1
ATOM 981 N N . ASN A 1 127 ? -9.800 0.220 18.721 1.00 98.38 127 ASN A N 1
ATOM 982 C CA . ASN A 1 127 ? -10.524 -0.896 19.340 1.00 98.38 127 ASN A CA 1
ATOM 983 C C . ASN A 1 127 ? -12.057 -0.738 19.294 1.00 98.38 127 ASN A C 1
ATOM 985 O O . ASN A 1 127 ? -12.769 -1.660 19.685 1.00 98.38 127 ASN A O 1
ATOM 989 N N . PHE A 1 128 ? -12.571 0.410 18.840 1.00 98.25 128 PHE A N 1
ATOM 990 C CA . PHE A 1 128 ? -13.993 0.622 18.567 1.00 98.25 128 PHE A CA 1
ATOM 991 C C . PHE A 1 128 ? -14.352 0.295 17.109 1.00 98.25 128 PHE A C 1
ATOM 993 O O . PHE A 1 128 ? -15.494 0.511 16.701 1.00 98.25 128 PHE A O 1
ATOM 1000 N N . GLY A 1 129 ? -13.392 -0.220 16.332 1.00 97.69 129 GLY A N 1
ATOM 1001 C CA . GLY A 1 129 ? -13.564 -0.620 14.942 1.00 97.69 129 GLY A CA 1
ATOM 1002 C C . GLY A 1 129 ? -13.587 0.553 13.966 1.00 97.69 129 GLY A C 1
ATOM 1003 O O . GLY A 1 129 ? -14.052 0.376 12.844 1.00 97.69 129 GLY A O 1
ATOM 1004 N N . LYS A 1 130 ? -13.130 1.748 14.371 1.00 98.69 130 LYS A N 1
ATOM 1005 C CA . LYS A 1 130 ? -13.099 2.936 13.507 1.00 98.69 130 LYS A CA 1
ATOM 1006 C C . LYS A 1 130 ? -11.702 3.158 12.949 1.00 98.69 130 LYS A C 1
ATOM 1008 O O . LYS A 1 130 ? -10.729 3.137 13.701 1.00 98.69 130 LYS A O 1
ATOM 1013 N N . VAL A 1 131 ? -11.605 3.436 11.647 1.00 98.81 131 VAL A N 1
ATOM 1014 C CA . VAL A 1 131 ? -10.355 3.885 11.009 1.00 98.81 131 VAL A CA 1
ATOM 1015 C C . VAL A 1 131 ? -9.762 5.045 11.799 1.00 98.81 131 VAL A C 1
ATOM 1017 O O . VAL A 1 131 ? -10.479 5.971 12.183 1.00 98.81 131 VAL A O 1
ATOM 1020 N N . THR A 1 132 ? -8.456 4.988 12.054 1.00 98.81 132 THR A N 1
ATOM 1021 C CA . THR A 1 132 ? -7.808 5.949 12.946 1.00 98.81 132 THR A CA 1
ATOM 1022 C C . THR A 1 132 ? -6.429 6.382 12.468 1.00 98.81 132 THR A C 1
ATOM 1024 O O . THR A 1 132 ? -5.681 5.633 11.840 1.00 98.81 132 THR A O 1
ATOM 1027 N N . GLU A 1 133 ? -6.078 7.613 12.821 1.00 98.69 133 GLU A N 1
ATOM 1028 C CA . GLU A 1 133 ? -4.719 8.164 12.751 1.00 98.69 133 GLU A CA 1
ATOM 1029 C C . GLU A 1 133 ? -4.122 8.352 14.154 1.00 98.69 133 GLU A C 1
ATOM 1031 O O . GLU A 1 133 ? -2.991 8.798 14.313 1.00 98.69 133 GLU A O 1
ATOM 1036 N N . THR A 1 134 ? -4.876 7.993 15.199 1.00 98.75 134 THR A N 1
ATOM 1037 C CA . THR A 1 134 ? -4.450 8.174 16.587 1.00 98.75 134 THR A CA 1
ATOM 1038 C C . THR A 1 134 ? -3.455 7.092 16.999 1.00 98.75 134 THR A C 1
ATOM 1040 O O . THR A 1 134 ? -3.730 5.891 16.930 1.00 98.75 134 THR A O 1
ATOM 1043 N N . TYR A 1 135 ? -2.300 7.530 17.491 1.00 98.62 135 TYR A N 1
ATOM 1044 C CA . TYR A 1 135 ? -1.280 6.663 18.070 1.00 98.62 135 TYR A CA 1
ATOM 1045 C C . TYR A 1 135 ? -1.730 6.068 19.421 1.00 98.62 135 TYR A C 1
ATOM 1047 O O . TYR A 1 135 ? -2.319 6.792 20.226 1.00 98.62 135 TYR A O 1
ATOM 1055 N N . PRO A 1 136 ? -1.423 4.793 19.744 1.00 98.44 136 PRO A N 1
ATOM 1056 C CA . PRO A 1 136 ? -0.676 3.813 18.948 1.00 98.44 136 PRO A CA 1
ATOM 1057 C C . PRO A 1 136 ? -1.562 2.856 18.132 1.00 98.44 136 PRO A C 1
ATOM 1059 O O . PRO A 1 136 ? -1.041 1.880 17.593 1.00 98.44 136 PRO A O 1
ATOM 1062 N N . ALA A 1 137 ? -2.880 3.084 18.069 1.00 98.75 137 ALA A N 1
ATOM 1063 C CA . ALA A 1 137 ? -3.787 2.240 17.284 1.00 98.75 137 ALA A CA 1
ATOM 1064 C C . ALA A 1 137 ? -3.403 2.266 15.795 1.00 98.75 137 ALA A C 1
ATOM 1066 O O . ALA A 1 137 ? -3.246 1.215 15.178 1.00 98.75 137 ALA A O 1
ATOM 1067 N N . ASN A 1 138 ? -3.110 3.461 15.278 1.00 98.88 138 ASN A N 1
ATOM 1068 C CA . ASN A 1 138 ? -2.277 3.650 14.098 1.00 98.88 138 ASN A CA 1
ATOM 1069 C C . ASN A 1 138 ? -0.826 3.901 14.553 1.00 98.88 138 ASN A C 1
ATOM 1071 O O . ASN A 1 138 ? -0.532 4.958 15.117 1.00 98.88 138 ASN A O 1
ATOM 1075 N N . PRO A 1 139 ? 0.092 2.939 14.364 1.00 98.75 139 PRO A N 1
ATOM 1076 C CA . PRO A 1 139 ? 1.428 3.011 14.945 1.00 98.75 139 PRO A CA 1
ATOM 1077 C C . PRO A 1 139 ? 2.373 3.961 14.196 1.00 98.75 139 PRO A C 1
ATOM 1079 O O . PRO A 1 139 ? 3.379 4.373 14.764 1.00 98.75 139 PRO A O 1
ATOM 1082 N N . ASN A 1 140 ? 2.093 4.310 12.936 1.00 98.75 140 ASN A N 1
ATOM 1083 C CA . ASN A 1 140 ? 3.022 5.080 12.099 1.00 98.75 140 ASN A CA 1
ATOM 1084 C C . ASN A 1 140 ? 2.517 6.462 11.669 1.00 98.75 140 ASN A C 1
ATOM 1086 O O . ASN A 1 140 ? 3.324 7.236 11.155 1.00 98.75 140 ASN A O 1
ATOM 1090 N N . GLY A 1 141 ? 1.244 6.789 11.903 1.00 98.50 141 GLY A N 1
ATOM 1091 C CA . GLY A 1 141 ? 0.657 8.072 11.508 1.00 98.50 141 GLY A CA 1
ATOM 1092 C C . GLY A 1 141 ? 0.310 8.143 10.019 1.00 98.50 141 GLY A C 1
ATOM 1093 O O . GLY A 1 141 ? 0.355 9.218 9.424 1.00 98.50 141 GLY A O 1
ATOM 1094 N N . SER A 1 142 ? 0.030 7.001 9.385 1.00 98.81 142 SER A N 1
ATOM 1095 C CA . SER A 1 142 ? -0.428 6.971 7.991 1.00 98.81 142 SER A CA 1
ATOM 1096 C C . SER A 1 142 ? -1.828 7.562 7.863 1.00 98.81 142 SER A C 1
ATOM 1098 O O . SER A 1 142 ? -2.730 7.151 8.599 1.00 98.81 142 SER A O 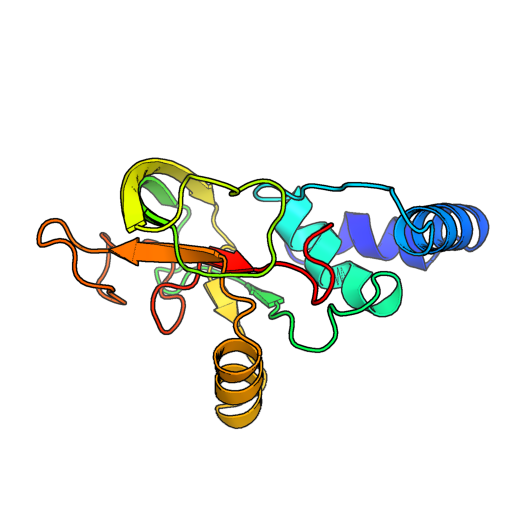1
ATOM 1100 N N . ALA A 1 143 ? -2.009 8.474 6.905 1.00 98.44 143 ALA A N 1
ATOM 1101 C CA . ALA A 1 143 ? -3.299 9.096 6.613 1.00 98.44 143 ALA A CA 1
ATOM 1102 C C . ALA A 1 143 ? -4.376 8.041 6.314 1.00 98.44 143 ALA A C 1
ATOM 1104 O O . ALA A 1 143 ? -4.091 7.010 5.697 1.00 98.44 143 ALA A O 1
ATOM 1105 N N . ASN A 1 144 ? -5.607 8.288 6.767 1.00 98.62 144 ASN A N 1
ATOM 1106 C CA . ASN A 1 144 ? -6.752 7.381 6.652 1.00 98.62 144 ASN A CA 1
ATOM 1107 C C . ASN A 1 144 ? -6.460 5.938 7.125 1.00 98.62 144 ASN A C 1
ATOM 1109 O O . ASN A 1 144 ? -7.047 4.979 6.612 1.00 98.62 144 ASN A O 1
ATOM 1113 N N . GLY A 1 145 ? -5.509 5.758 8.047 1.00 98.81 145 GLY A N 1
ATOM 1114 C CA . GLY A 1 145 ? -5.096 4.448 8.548 1.00 98.81 145 GLY A CA 1
ATOM 1115 C C . GLY A 1 145 ? -4.395 3.549 7.524 1.00 98.81 145 GLY A C 1
ATOM 1116 O O . GLY A 1 145 ? -4.170 2.385 7.835 1.00 98.81 145 GLY A O 1
ATOM 1117 N N . ILE A 1 146 ? -4.066 4.027 6.319 1.00 98.88 146 ILE A N 1
ATOM 1118 C CA . ILE A 1 146 ? -3.590 3.183 5.209 1.00 98.88 146 ILE A CA 1
ATOM 1119 C C . ILE A 1 146 ? -2.331 2.414 5.619 1.00 98.88 146 ILE A C 1
ATOM 1121 O O . ILE A 1 146 ? -1.355 3.006 6.069 1.00 98.88 146 ILE A O 1
ATOM 1125 N N . THR A 1 147 ? -2.325 1.095 5.414 1.00 98.81 147 THR A N 1
ATOM 1126 C CA . THR A 1 147 ? -1.124 0.276 5.657 1.00 98.81 147 THR A CA 1
ATOM 1127 C C . THR A 1 147 ? -0.867 -0.813 4.617 1.00 98.81 147 THR A C 1
ATOM 1129 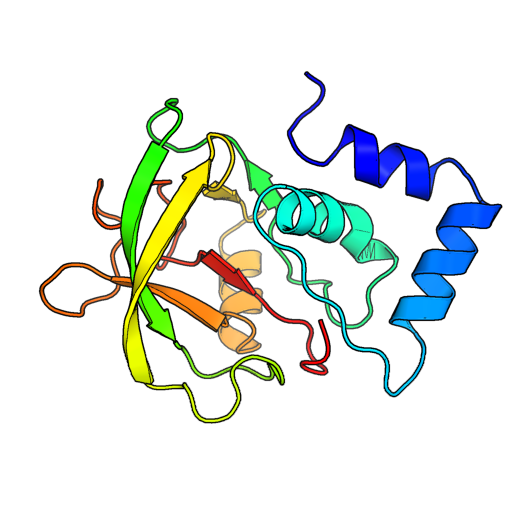O O . THR A 1 147 ? 0.180 -1.458 4.665 1.00 98.81 147 THR A O 1
ATOM 1132 N N . ALA A 1 148 ? -1.782 -1.015 3.668 1.00 98.81 148 ALA A N 1
ATOM 1133 C CA . ALA A 1 148 ? -1.552 -1.847 2.493 1.00 98.81 148 ALA A CA 1
ATOM 1134 C C . ALA A 1 148 ? -2.273 -1.259 1.281 1.00 98.81 148 ALA A C 1
ATOM 1136 O O . ALA A 1 148 ? -3.386 -0.740 1.406 1.00 98.81 148 ALA A O 1
ATOM 1137 N N . VAL A 1 149 ? -1.643 -1.381 0.116 1.00 98.81 149 VAL A N 1
ATOM 1138 C CA . VAL A 1 149 ? -2.207 -1.009 -1.183 1.00 98.81 149 VAL A CA 1
ATOM 1139 C C . VAL A 1 149 ? -2.009 -2.154 -2.170 1.00 98.81 149 VAL A C 1
ATOM 1141 O O . VAL A 1 149 ? -1.120 -2.980 -1.980 1.00 98.81 149 VAL A O 1
ATOM 1144 N N . THR A 1 150 ? -2.827 -2.193 -3.215 1.00 98.88 150 THR A N 1
ATOM 1145 C CA . THR A 1 150 ? -2.713 -3.149 -4.323 1.00 98.88 150 THR A CA 1
ATOM 1146 C C . THR A 1 150 ? -2.597 -2.412 -5.659 1.00 98.88 150 THR A C 1
ATOM 1148 O O . THR A 1 150 ? -2.829 -1.205 -5.749 1.00 98.88 150 THR A O 1
ATOM 1151 N N . SER A 1 151 ? -2.178 -3.117 -6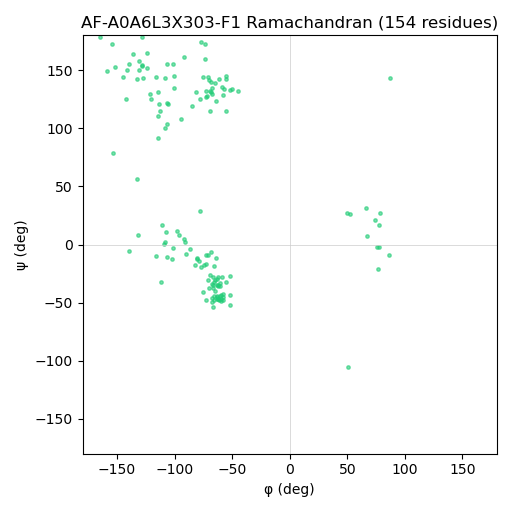.701 1.00 98.75 151 SER A N 1
ATOM 1152 C CA . SER A 1 151 ? -2.213 -2.654 -8.092 1.00 98.75 151 SER A CA 1
ATOM 1153 C C . SER A 1 151 ? -3.642 -2.657 -8.647 1.00 98.75 151 SER A C 1
ATOM 1155 O O . SER A 1 151 ? -4.502 -3.391 -8.164 1.00 98.75 151 SER A O 1
ATOM 1157 N N . GLU A 1 152 ? -3.900 -1.903 -9.717 1.00 98.69 152 GLU A N 1
ATOM 1158 C CA . GLU A 1 152 ? -5.227 -1.867 -10.366 1.00 98.69 152 GLU A CA 1
ATOM 1159 C C . GLU A 1 152 ? -5.745 -3.251 -10.793 1.00 98.69 152 GLU A C 1
ATOM 1161 O O . GLU A 1 152 ? -6.945 -3.511 -10.743 1.00 98.69 152 GLU A O 1
ATOM 1166 N N . SER A 1 153 ? -4.843 -4.161 -11.177 1.00 98.19 153 SER A N 1
ATOM 1167 C CA . SER A 1 153 ? -5.210 -5.536 -11.544 1.00 98.19 153 SER A CA 1
ATOM 1168 C C . SER A 1 153 ? -5.426 -6.471 -10.348 1.00 98.19 153 SER A C 1
ATOM 1170 O O . SER A 1 153 ? -5.888 -7.593 -10.540 1.00 98.19 153 SER A O 1
ATOM 1172 N N . GLY A 1 154 ? -5.041 -6.054 -9.135 1.00 98.62 154 GLY A N 1
ATOM 1173 C CA . GLY A 1 154 ? -5.161 -6.853 -7.914 1.00 98.62 154 GLY A CA 1
ATOM 1174 C C . GLY A 1 154 ? -4.110 -7.947 -7.717 1.00 98.62 154 GLY A C 1
ATOM 1175 O O . GLY A 1 154 ? -4.141 -8.660 -6.715 1.00 98.62 154 GLY A O 1
ATOM 1176 N N . ARG A 1 155 ? -3.197 -8.122 -8.678 1.00 98.69 155 ARG A N 1
ATOM 1177 C CA . ARG A 1 155 ? -2.207 -9.216 -8.699 1.00 98.69 155 ARG A CA 1
ATOM 1178 C C . ARG A 1 155 ? -0.961 -8.952 -7.854 1.00 98.69 155 ARG A C 1
ATOM 1180 O O . ARG A 1 155 ? -0.217 -9.881 -7.542 1.00 98.69 155 ARG A O 1
ATOM 1187 N N . VAL A 1 156 ? -0.740 -7.687 -7.524 1.00 98.50 156 VAL A N 1
ATOM 1188 C CA . VAL A 1 156 ? 0.336 -7.191 -6.661 1.00 98.50 156 VAL A CA 1
ATOM 1189 C C . VAL A 1 156 ? -0.280 -6.375 -5.548 1.00 98.50 156 VAL A C 1
ATOM 1191 O O . VAL A 1 156 ? -1.176 -5.563 -5.890 1.00 98.50 156 VAL A O 1
#

Nearest PDB structures (foldseek):
  6jt9-assembly1_A  TM=1.005E+00  e=9.950E-28  Salmonella enterica subsp. enterica serovar Typhimurium
  6jt8-assembly1_A  TM=1.005E+00  e=1.485E-27  Salmonella enterica subsp. enterica serovar Typhimurium
  6jta-assembly1_A  TM=1.005E+00  e=1.697E-27  Salmonella enterica subsp. enterica serovar Typhimurium
  4r7g-assembly1_A  TM=1.004E+00  e=2.533E-27  Salmonella enterica subsp. enterica serovar Typhimurium str. LT2
  7dw7-assembly1_A  TM=1.005E+00  e=3.537E-27  Salmonella enterica subsp. enterica serovar Typhimurium